Protein AF-A0A2D1V265-F1 (afdb_monomer_lite)

Organism: Pinus sylvestris (NCBI:txid3349)

Foldseek 3Di:
DDPDVVVVVVVQVVDCPPNRDGDDDDDDDLVNLVCLQVVVVVCVVVVHDDDPVSVVSPVPPDDDDDPPDDD

InterPro domains:
  IPR001650 Helicase, C-terminal domain-like [PS51194] (1-58)
  IPR027417 P-loop containing nucleoside triphosphate hydrolase [G3DSA:3.40.50.300] (1-60)
  IPR027417 P-loop containing nucleoside triphosphate hydrolase [SSF52540] (2-56)

Sequence (71 aa):
FPGSLEDYVHRIGRTGRAGAKGTAYSFFTAANGRFARELVGILQEAGQLVNPELAAMTHGGGGGSGGFGGG

Secondary structure (DSSP, 8-state):
--SSHHHHHHHHTTSS-TT----------GGGGGGHHHHHHHHHHTTPPPPHHHHHHTT-SS---------

Structure (mmCIF, N/CA/C/O backbone):
data_AF-A0A2D1V265-F1
#
_entry.id   AF-A0A2D1V265-F1
#
loop_
_atom_site.group_PDB
_atom_site.id
_atom_site.type_symbol
_atom_site.label_atom_id
_atom_site.label_alt_id
_atom_site.label_comp_id
_atom_site.label_asym_id
_atom_site.label_entity_id
_atom_site.label_seq_id
_atom_site.pdbx_PDB_ins_code
_atom_site.Cartn_x
_atom_site.Cartn_y
_atom_site.Cartn_z
_atom_site.occupancy
_atom_site.B_iso_or_equiv
_atom_site.auth_seq_id
_atom_site.auth_comp_id
_atom_site.auth_asym_id
_atom_site.auth_atom_id
_atom_site.pdbx_PDB_model_num
ATOM 1 N N . PHE A 1 1 ? 2.661 1.382 -9.281 1.00 81.88 1 PHE A N 1
ATOM 2 C CA . PHE A 1 1 ? 3.212 1.533 -7.918 1.00 81.88 1 PHE A CA 1
ATOM 3 C C . PHE A 1 1 ? 3.876 2.909 -7.777 1.00 81.88 1 PHE A C 1
ATOM 5 O O . PHE A 1 1 ? 4.411 3.364 -8.785 1.00 81.88 1 PHE A O 1
ATOM 12 N N . PRO A 1 2 ? 3.791 3.609 -6.627 1.00 89.88 2 PRO A N 1
ATOM 13 C CA . PRO A 1 2 ? 4.463 4.903 -6.423 1.00 89.88 2 PRO A CA 1
ATOM 14 C C . PRO A 1 2 ? 5.997 4.797 -6.454 1.00 89.88 2 PRO A C 1
ATOM 16 O O . PRO A 1 2 ? 6.552 3.699 -6.467 1.00 89.88 2 PRO A O 1
ATOM 19 N N . GLY A 1 3 ? 6.674 5.949 -6.505 1.00 91.44 3 GLY A N 1
ATOM 20 C CA . GLY A 1 3 ? 8.139 6.029 -6.559 1.00 91.44 3 GLY A CA 1
ATOM 21 C C . GLY A 1 3 ? 8.839 5.720 -5.232 1.00 91.44 3 GLY A C 1
ATOM 22 O O . GLY A 1 3 ? 10.028 5.412 -5.246 1.00 91.44 3 GLY A O 1
ATOM 23 N N . SER A 1 4 ? 8.111 5.766 -4.114 1.00 94.38 4 SER A N 1
ATOM 24 C CA . SER A 1 4 ? 8.580 5.435 -2.767 1.00 94.38 4 SER A CA 1
ATOM 25 C C . SER A 1 4 ? 7.519 4.635 -2.001 1.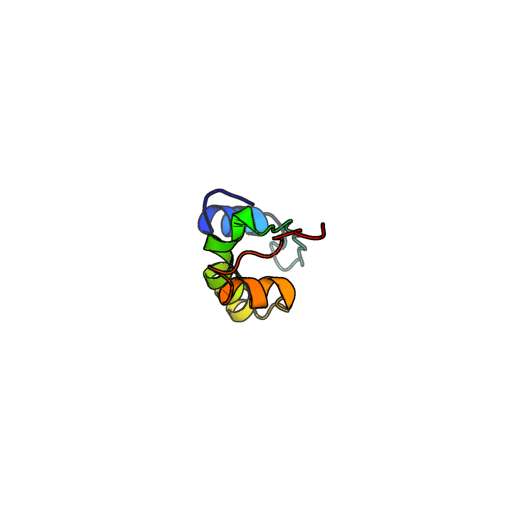00 94.38 4 SER A C 1
ATOM 27 O O . SER A 1 4 ? 6.331 4.659 -2.345 1.00 94.38 4 SER A O 1
ATOM 29 N N . LEU A 1 5 ? 7.940 3.922 -0.953 1.00 94.25 5 LEU A N 1
ATOM 30 C CA . LEU A 1 5 ? 7.019 3.214 -0.061 1.00 94.25 5 LEU A CA 1
ATOM 31 C C . LEU A 1 5 ? 6.292 4.142 0.915 1.00 94.25 5 LEU A C 1
ATOM 33 O O . LEU A 1 5 ? 5.138 3.890 1.249 1.00 94.25 5 LEU A O 1
ATOM 37 N N . GLU A 1 6 ? 6.900 5.261 1.288 1.00 95.69 6 GLU A N 1
ATOM 38 C CA . GLU A 1 6 ? 6.231 6.298 2.073 1.00 95.69 6 GLU A CA 1
ATOM 39 C C . GLU A 1 6 ? 5.002 6.858 1.332 1.00 95.69 6 GLU A C 1
ATOM 41 O O . GLU A 1 6 ? 3.900 6.916 1.883 1.00 95.69 6 GLU A O 1
ATOM 46 N N . ASP A 1 7 ? 5.141 7.152 0.033 1.00 96.69 7 ASP A N 1
ATOM 47 C CA . ASP A 1 7 ? 4.016 7.566 -0.812 1.00 96.69 7 ASP A CA 1
ATOM 48 C C . ASP A 1 7 ? 2.939 6.482 -0.906 1.00 96.69 7 ASP A C 1
ATOM 50 O O . ASP A 1 7 ? 1.747 6.788 -0.998 1.00 96.69 7 ASP A O 1
ATOM 54 N N . TYR A 1 8 ? 3.336 5.206 -0.903 1.00 96.56 8 TYR A N 1
ATOM 55 C CA . TYR A 1 8 ? 2.393 4.091 -0.874 1.00 96.56 8 TYR A CA 1
ATOM 56 C C . TYR A 1 8 ? 1.560 4.104 0.410 1.00 96.56 8 TYR A C 1
ATOM 58 O O . TYR A 1 8 ? 0.328 4.095 0.325 1.00 96.56 8 TYR A O 1
ATOM 66 N N . VAL A 1 9 ? 2.207 4.214 1.573 1.00 95.81 9 VAL A N 1
ATOM 67 C CA . VAL A 1 9 ? 1.535 4.295 2.880 1.00 95.81 9 VAL A CA 1
ATOM 68 C C . VAL A 1 9 ? 0.583 5.496 2.929 1.00 95.81 9 VAL A C 1
ATOM 70 O O . VAL A 1 9 ? -0.592 5.349 3.281 1.00 95.81 9 VAL A O 1
ATOM 73 N N . HIS A 1 10 ? 1.029 6.670 2.475 1.00 95.81 10 HIS A N 1
ATOM 74 C CA . HIS A 1 10 ? 0.192 7.871 2.406 1.00 95.81 10 HIS A CA 1
ATOM 75 C C . HIS A 1 10 ? -1.029 7.725 1.486 1.00 95.81 10 HIS A C 1
ATOM 77 O O . HIS A 1 10 ? -2.082 8.317 1.763 1.00 95.81 10 HIS A O 1
ATOM 83 N N . ARG A 1 11 ? -0.911 6.955 0.394 1.00 96.44 11 ARG A N 1
ATOM 84 C CA . ARG A 1 11 ? -2.020 6.679 -0.533 1.00 96.44 11 ARG A CA 1
ATOM 85 C C . ARG A 1 11 ? -3.043 5.733 0.080 1.00 96.44 11 ARG A C 1
ATOM 87 O O . ARG A 1 11 ? -4.232 6.046 0.047 1.00 96.44 11 ARG A O 1
ATOM 94 N N . ILE A 1 12 ? -2.611 4.616 0.666 1.00 96.06 12 ILE A N 1
ATOM 95 C CA . ILE A 1 12 ? -3.549 3.659 1.275 1.00 96.06 12 ILE A CA 1
ATOM 96 C C . ILE A 1 12 ? -4.209 4.228 2.542 1.00 96.06 12 ILE A C 1
ATOM 98 O O . ILE A 1 12 ? -5.380 3.953 2.789 1.00 96.06 12 ILE A O 1
ATOM 102 N N . GLY A 1 13 ? -3.541 5.138 3.263 1.00 95.06 13 GLY A N 1
ATOM 103 C CA . GLY A 1 13 ? -4.099 5.871 4.413 1.00 95.06 13 GLY A CA 1
ATOM 104 C C . GLY A 1 13 ? -5.220 6.879 4.083 1.00 95.06 13 GLY A C 1
ATOM 105 O O . GLY A 1 13 ? -5.666 7.651 4.945 1.00 95.06 13 GLY A O 1
ATOM 106 N N . ARG A 1 14 ? -5.683 6.929 2.826 1.00 96.12 14 ARG A N 1
ATOM 107 C CA . ARG A 1 14 ? -6.853 7.722 2.406 1.00 96.12 14 ARG A CA 1
ATOM 108 C C . ARG A 1 14 ? -8.182 7.000 2.637 1.00 96.12 14 ARG A C 1
ATOM 110 O O . ARG A 1 14 ? -9.209 7.671 2.658 1.00 96.12 14 ARG A O 1
ATOM 117 N N . THR A 1 15 ? -8.168 5.686 2.859 1.00 95.94 15 THR A N 1
ATOM 118 C CA . THR A 1 15 ? -9.352 4.891 3.231 1.00 95.94 15 THR A CA 1
ATOM 119 C C . THR A 1 15 ? -9.273 4.423 4.693 1.00 95.94 15 THR A C 1
ATOM 121 O O . THR A 1 15 ? -8.236 4.580 5.330 1.00 95.94 15 THR A O 1
ATOM 124 N N . GLY A 1 16 ? -10.367 3.888 5.249 1.00 92.12 16 GLY A N 1
ATOM 125 C CA . GLY A 1 16 ? -10.380 3.257 6.579 1.00 92.12 16 GLY A CA 1
ATOM 126 C C . GLY A 1 16 ? -10.134 4.197 7.771 1.00 92.12 16 GLY A C 1
ATOM 127 O O . GLY A 1 16 ? -9.257 3.944 8.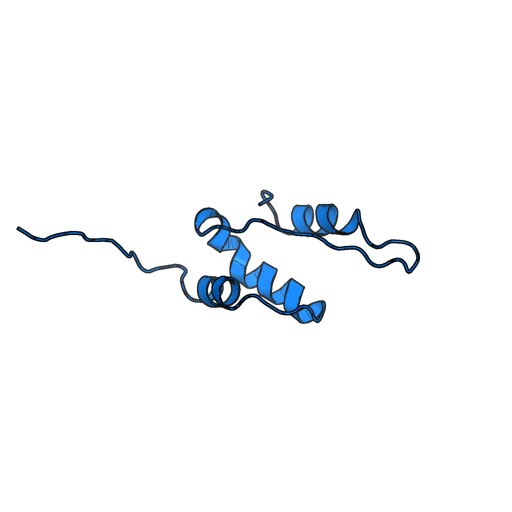592 1.00 92.12 16 GLY A O 1
ATOM 128 N N . ARG A 1 17 ? -10.875 5.310 7.861 1.00 93.19 17 ARG A N 1
ATOM 129 C CA . ARG A 1 17 ? -10.742 6.313 8.940 1.00 93.19 17 ARG A CA 1
ATOM 130 C C . ARG A 1 17 ? -11.865 6.208 9.970 1.00 93.19 17 ARG A C 1
ATOM 132 O O . ARG A 1 17 ? -12.926 5.673 9.675 1.00 93.19 17 ARG A O 1
ATOM 139 N N . ALA A 1 18 ? -11.637 6.771 11.160 1.00 92.88 18 ALA A N 1
ATOM 140 C CA . ALA A 1 18 ? -12.645 6.903 12.221 1.00 92.88 18 ALA A CA 1
ATOM 141 C C . ALA A 1 18 ? -13.352 5.576 12.580 1.00 92.88 18 ALA A C 1
ATOM 143 O O . ALA A 1 18 ? -14.567 5.529 12.740 1.00 92.88 18 ALA A O 1
ATOM 144 N N . GLY A 1 19 ? -12.587 4.481 12.665 1.00 90.38 19 GLY A N 1
ATOM 145 C CA . GLY A 1 19 ? -13.107 3.146 12.991 1.00 90.38 19 GLY A CA 1
ATOM 146 C C . GLY A 1 19 ? -13.789 2.412 11.830 1.00 90.38 19 GLY A C 1
ATOM 147 O O . GLY A 1 19 ? -14.134 1.240 11.976 1.00 90.38 19 GLY A O 1
ATOM 148 N N . ALA A 1 20 ? -13.951 3.048 10.666 1.00 94.25 20 ALA A N 1
ATOM 149 C CA . ALA A 1 20 ? -14.438 2.380 9.466 1.00 94.25 20 ALA A CA 1
ATOM 150 C C . ALA A 1 20 ? -13.335 1.531 8.819 1.00 94.25 20 ALA A C 1
ATOM 152 O O . ALA A 1 20 ? -12.161 1.902 8.811 1.00 94.25 20 ALA A O 1
ATOM 153 N N . LYS A 1 21 ? -13.722 0.402 8.218 1.00 94.38 21 LYS A N 1
ATOM 154 C CA . LYS A 1 21 ? -12.811 -0.424 7.416 1.00 94.38 21 LYS A CA 1
ATOM 155 C C . LYS A 1 21 ? -12.622 0.194 6.031 1.00 94.38 21 LYS A C 1
ATOM 157 O O . LYS A 1 21 ? -13.566 0.708 5.439 1.00 94.38 21 LYS A O 1
ATOM 162 N N . GLY A 1 22 ? -11.401 0.116 5.513 1.00 95.12 22 GLY A N 1
ATOM 163 C CA . GLY A 1 22 ? -11.043 0.519 4.156 1.00 95.12 22 GLY A CA 1
ATOM 164 C C . GLY A 1 22 ? -10.369 -0.630 3.419 1.00 95.12 22 GLY A C 1
ATOM 165 O O . GLY A 1 22 ? -9.765 -1.492 4.048 1.00 95.12 22 GLY A O 1
ATOM 166 N N . THR A 1 23 ? -10.482 -0.658 2.093 1.00 95.31 23 THR A N 1
ATOM 167 C CA . THR A 1 23 ? -9.781 -1.635 1.244 1.00 95.31 23 THR A CA 1
ATOM 168 C C . THR A 1 23 ? -8.942 -0.889 0.217 1.00 95.31 23 THR A C 1
ATOM 170 O O . THR A 1 23 ? -9.417 0.076 -0.381 1.00 95.31 23 THR A O 1
ATOM 173 N N . ALA A 1 24 ? -7.703 -1.332 0.011 1.00 95.62 24 ALA A N 1
ATOM 174 C CA . ALA A 1 24 ? -6.800 -0.791 -0.994 1.00 95.62 24 ALA A CA 1
ATOM 175 C C . ALA A 1 24 ? -6.234 -1.932 -1.844 1.00 9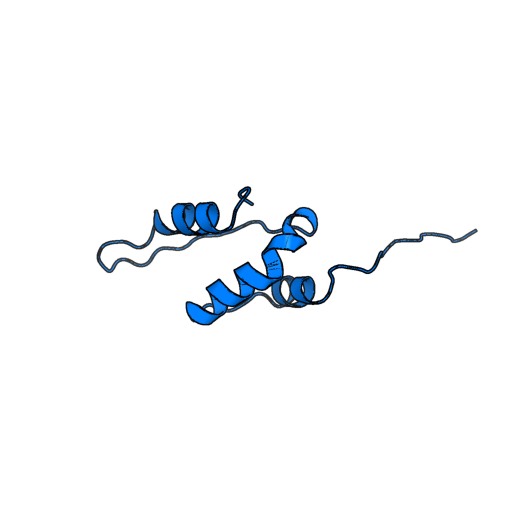5.62 24 ALA A C 1
ATOM 177 O O . ALA A 1 24 ? -5.655 -2.878 -1.315 1.00 95.62 24 ALA A O 1
ATOM 178 N N . TYR A 1 25 ? -6.386 -1.823 -3.162 1.00 95.19 25 TYR A N 1
ATOM 179 C CA . TYR A 1 25 ? -5.810 -2.758 -4.123 1.00 95.19 25 TYR A CA 1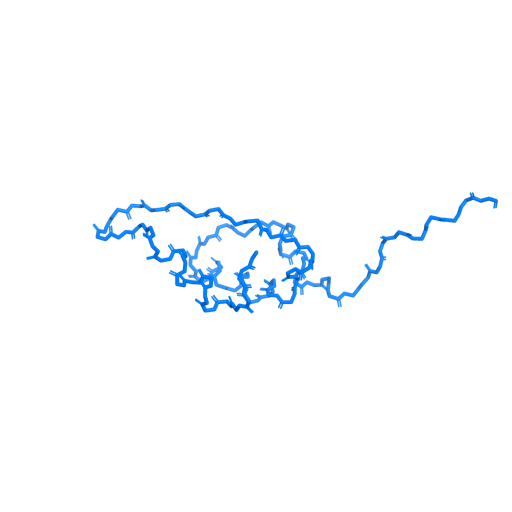
ATOM 180 C C . TYR A 1 25 ? -4.628 -2.104 -4.825 1.00 95.19 25 TYR A C 1
ATOM 182 O O . TYR A 1 25 ? -4.701 -0.946 -5.237 1.00 95.19 25 TYR A O 1
ATOM 190 N N . SER A 1 26 ? -3.548 -2.864 -4.979 1.00 94.31 26 SER A N 1
ATOM 191 C CA . SER A 1 26 ? -2.316 -2.384 -5.594 1.00 94.31 26 SER A CA 1
ATOM 192 C C . SER A 1 26 ? -1.889 -3.314 -6.708 1.00 94.31 26 SER A C 1
ATOM 194 O O . SER A 1 26 ? -1.662 -4.498 -6.477 1.00 94.31 26 SER A O 1
ATOM 196 N N . PHE A 1 27 ? -1.718 -2.765 -7.907 1.00 94.75 27 PHE A N 1
ATOM 197 C CA . PHE A 1 27 ? -1.028 -3.477 -8.972 1.00 94.75 27 PHE A CA 1
ATOM 198 C C . PHE A 1 27 ? 0.477 -3.384 -8.745 1.00 94.75 27 PHE A C 1
ATOM 200 O O . PHE A 1 27 ? 1.060 -2.290 -8.720 1.00 94.75 27 PHE A O 1
ATOM 207 N N . PHE A 1 28 ? 1.079 -4.552 -8.560 1.00 94.62 28 PHE A N 1
ATOM 208 C CA . PHE A 1 28 ? 2.500 -4.735 -8.336 1.00 94.62 28 PHE A CA 1
ATOM 209 C C . PHE A 1 28 ? 3.058 -5.609 -9.455 1.00 94.62 28 PHE A C 1
ATOM 211 O O . PHE A 1 28 ? 2.469 -6.626 -9.806 1.00 94.62 28 PHE A O 1
ATOM 218 N N . THR A 1 29 ? 4.172 -5.188 -10.044 1.00 93.81 29 THR A N 1
ATOM 219 C CA . THR A 1 29 ? 4.808 -5.879 -11.175 1.00 93.81 29 THR A CA 1
ATOM 220 C C . THR A 1 29 ? 6.280 -6.133 -10.872 1.00 93.81 29 THR A C 1
ATOM 222 O O . THR A 1 29 ? 6.842 -5.511 -9.970 1.00 93.81 29 THR A O 1
ATOM 225 N N . ALA A 1 30 ? 6.944 -6.974 -11.670 1.00 91.62 30 ALA A N 1
ATOM 226 C CA . ALA A 1 30 ? 8.383 -7.221 -11.544 1.00 91.62 30 ALA A CA 1
ATOM 227 C C . ALA A 1 30 ? 9.228 -5.928 -11.610 1.00 91.62 30 ALA A C 1
ATOM 229 O O . ALA A 1 30 ? 10.229 -5.806 -10.908 1.00 91.62 30 ALA A O 1
ATOM 230 N N . ALA A 1 31 ? 8.783 -4.907 -12.356 1.00 92.69 31 ALA A N 1
ATOM 231 C CA . ALA A 1 31 ? 9.437 -3.593 -12.405 1.00 92.69 31 ALA A CA 1
ATOM 232 C C . ALA A 1 31 ? 9.442 -2.857 -11.047 1.00 92.69 31 ALA A C 1
ATOM 234 O O . ALA A 1 31 ? 10.213 -1.919 -10.830 1.00 92.69 31 ALA A O 1
ATOM 235 N N . ASN A 1 32 ? 8.579 -3.266 -10.114 1.00 93.69 32 ASN A N 1
ATOM 236 C CA . ASN A 1 32 ? 8.496 -2.733 -8.758 1.00 93.69 32 ASN A CA 1
ATOM 237 C C . ASN A 1 32 ? 9.256 -3.596 -7.740 1.00 93.69 32 ASN A C 1
ATOM 239 O O . ASN A 1 32 ? 9.279 -3.234 -6.567 1.00 93.69 32 ASN A O 1
ATOM 243 N N . GLY A 1 33 ? 9.916 -4.679 -8.172 1.00 92.81 33 GLY A N 1
ATOM 244 C CA . GLY A 1 33 ? 10.535 -5.689 -7.306 1.00 92.81 33 GLY A CA 1
ATOM 245 C C . GLY A 1 33 ? 11.514 -5.138 -6.265 1.00 92.81 33 GLY A C 1
ATOM 246 O O . GLY A 1 33 ? 11.588 -5.669 -5.163 1.00 92.81 33 GLY A O 1
ATOM 247 N N . ARG A 1 34 ? 12.172 -4.001 -6.541 1.00 93.44 34 ARG A N 1
ATOM 248 C CA . ARG A 1 34 ? 13.003 -3.281 -5.554 1.00 93.44 34 ARG A CA 1
ATOM 249 C C . ARG A 1 34 ? 12.273 -2.942 -4.247 1.00 93.44 34 ARG A C 1
ATOM 251 O O . ARG A 1 34 ? 12.913 -2.865 -3.209 1.00 93.44 34 ARG A O 1
ATOM 258 N N . PHE A 1 35 ? 10.952 -2.764 -4.294 1.00 95.44 35 PHE A N 1
ATOM 259 C CA . PHE A 1 35 ? 10.111 -2.461 -3.134 1.00 95.44 35 PHE A CA 1
ATOM 260 C C . PHE A 1 35 ? 9.522 -3.713 -2.475 1.00 95.44 35 PHE A C 1
ATOM 262 O O . PHE A 1 35 ? 8.883 -3.594 -1.436 1.00 95.44 35 PHE A O 1
ATOM 269 N N . ALA A 1 36 ? 9.697 -4.906 -3.056 1.00 95.38 36 ALA A N 1
ATOM 270 C CA . ALA A 1 36 ? 9.002 -6.111 -2.607 1.00 95.38 36 ALA A CA 1
ATOM 271 C C . ALA A 1 36 ? 9.354 -6.473 -1.160 1.00 95.38 36 ALA A C 1
ATOM 273 O O . ALA A 1 36 ? 8.456 -6.715 -0.361 1.00 95.38 36 ALA A O 1
ATOM 274 N N . ARG A 1 37 ? 10.647 -6.468 -0.802 1.00 95.94 37 ARG A N 1
ATOM 275 C CA . ARG A 1 37 ? 11.103 -6.839 0.549 1.00 95.94 37 ARG A CA 1
ATOM 276 C C . ARG A 1 37 ? 10.481 -5.952 1.628 1.00 95.94 37 ARG A C 1
ATOM 278 O O . ARG A 1 37 ? 9.962 -6.462 2.613 1.00 95.94 37 ARG A O 1
ATOM 285 N N . GLU A 1 38 ? 10.523 -4.642 1.430 1.00 95.94 38 GLU A N 1
ATOM 286 C CA . GLU A 1 38 ? 10.018 -3.676 2.406 1.00 95.94 38 GLU A CA 1
ATOM 287 C C . GLU A 1 38 ? 8.478 -3.643 2.419 1.00 95.94 38 GLU A C 1
ATOM 289 O O . GLU A 1 38 ? 7.878 -3.643 3.490 1.00 95.94 38 GLU A O 1
ATOM 294 N N . LEU A 1 39 ? 7.820 -3.753 1.256 1.00 96.31 39 LEU A N 1
ATOM 295 C CA . LEU A 1 39 ? 6.360 -3.883 1.180 1.00 96.31 39 LEU A CA 1
ATOM 296 C C . LEU A 1 39 ? 5.853 -5.122 1.932 1.00 96.31 39 LEU A C 1
ATOM 298 O O . LEU A 1 39 ? 4.853 -5.037 2.641 1.00 96.31 39 LEU A O 1
ATOM 302 N N . VAL A 1 40 ? 6.530 -6.265 1.788 1.00 96.50 40 VAL A N 1
ATOM 303 C CA . VAL A 1 40 ? 6.182 -7.494 2.517 1.00 96.50 40 VAL A CA 1
ATOM 304 C C . VAL A 1 40 ? 6.312 -7.291 4.025 1.00 96.50 40 VAL A C 1
ATOM 306 O O . VAL A 1 40 ? 5.401 -7.690 4.747 1.00 96.50 40 VAL A O 1
ATOM 309 N N . GLY A 1 41 ? 7.375 -6.624 4.489 1.00 96.69 41 GLY A N 1
ATOM 310 C CA . GLY A 1 41 ? 7.542 -6.273 5.903 1.00 96.69 41 GLY A CA 1
ATOM 311 C C . GLY A 1 41 ? 6.367 -5.449 6.437 1.00 96.69 41 GLY A C 1
ATOM 312 O O . GLY A 1 41 ? 5.735 -5.845 7.412 1.00 96.69 41 GLY A O 1
ATOM 313 N N . ILE A 1 42 ? 5.984 -4.384 5.725 1.00 95.69 42 ILE A N 1
ATOM 314 C CA . ILE A 1 42 ? 4.841 -3.529 6.097 1.00 95.69 42 ILE A CA 1
ATOM 315 C C . ILE A 1 42 ? 3.540 -4.338 6.185 1.00 95.69 42 ILE A C 1
ATOM 317 O O . ILE A 1 42 ? 2.758 -4.171 7.122 1.00 95.69 42 ILE A O 1
ATOM 321 N N . LEU A 1 43 ? 3.281 -5.215 5.210 1.00 95.94 43 LEU A N 1
ATOM 322 C CA . LEU A 1 43 ? 2.073 -6.041 5.208 1.00 95.94 43 LEU A CA 1
ATOM 323 C C . LEU A 1 43 ? 2.051 -7.021 6.391 1.00 95.94 43 LEU A C 1
ATOM 325 O O . LEU A 1 43 ? 0.998 -7.194 6.999 1.00 95.94 43 LEU A O 1
ATOM 329 N N . GLN A 1 44 ? 3.191 -7.622 6.743 1.00 96.81 44 GLN A N 1
ATOM 330 C CA . GLN A 1 44 ? 3.307 -8.528 7.892 1.00 96.81 44 GLN A CA 1
ATOM 331 C C . GLN A 1 44 ? 3.111 -7.801 9.225 1.00 96.81 44 GLN A C 1
ATOM 333 O O . GLN A 1 44 ? 2.339 -8.271 10.060 1.00 96.81 44 GLN A O 1
AT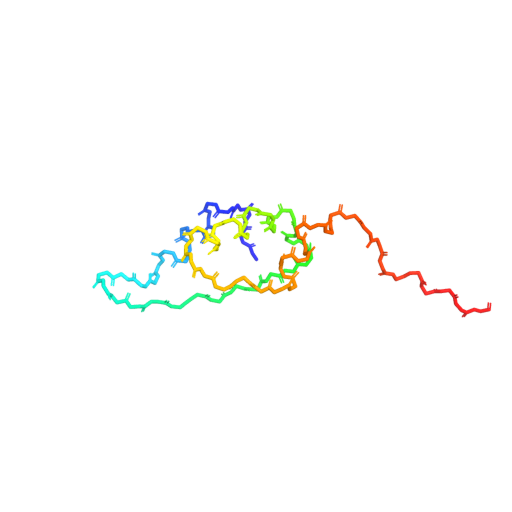OM 338 N N . GLU A 1 45 ? 3.749 -6.643 9.409 1.00 96.50 45 GLU A N 1
ATOM 339 C CA . GLU A 1 45 ? 3.579 -5.803 10.604 1.00 96.50 45 GLU A CA 1
ATOM 340 C C . GLU A 1 45 ? 2.124 -5.349 10.777 1.00 96.50 45 GLU A C 1
ATOM 342 O O . GLU A 1 45 ? 1.600 -5.319 11.890 1.00 96.50 45 GLU A O 1
ATOM 347 N N . ALA A 1 46 ? 1.435 -5.072 9.668 1.00 94.25 46 ALA A N 1
ATOM 348 C CA . ALA A 1 46 ? 0.014 -4.742 9.649 1.00 94.25 46 ALA A CA 1
ATOM 349 C C . ALA A 1 46 ? -0.922 -5.969 9.750 1.00 94.25 46 ALA A C 1
ATOM 351 O O . ALA A 1 46 ? -2.143 -5.822 9.608 1.00 94.25 46 ALA A O 1
ATOM 352 N N . GLY A 1 47 ? -0.385 -7.180 9.942 1.00 94.94 47 GLY A N 1
ATOM 353 C CA . GLY A 1 47 ? -1.156 -8.423 10.056 1.00 94.94 47 GLY A CA 1
ATOM 354 C C . GLY A 1 47 ? -1.929 -8.806 8.788 1.00 94.94 47 GLY A C 1
ATOM 355 O O . GLY A 1 47 ? -2.932 -9.516 8.867 1.00 94.94 47 GLY A O 1
ATOM 356 N N . GLN A 1 48 ? -1.516 -8.303 7.623 1.00 95.56 48 GLN A N 1
ATOM 357 C CA . GLN A 1 48 ? -2.152 -8.597 6.342 1.00 95.56 48 GLN A CA 1
ATOM 358 C C . GLN A 1 48 ? -1.654 -9.922 5.764 1.00 95.56 48 GLN A C 1
ATOM 360 O O . GLN A 1 48 ? -0.506 -10.326 5.949 1.00 95.56 48 GLN A O 1
ATOM 365 N N . LEU A 1 49 ? -2.518 -10.578 4.988 1.00 94.81 49 LEU A N 1
ATOM 366 C CA . LEU A 1 49 ? -2.127 -11.743 4.203 1.00 94.81 49 LEU A CA 1
ATOM 367 C C . LEU A 1 49 ? -1.219 -11.303 3.052 1.00 94.81 49 LEU A C 1
ATOM 369 O O . LEU A 1 49 ? -1.624 -10.537 2.176 1.00 94.81 49 LEU A O 1
ATOM 373 N N . VAL A 1 50 ? 0.014 -11.803 3.048 1.00 95.56 50 VAL A N 1
ATOM 374 C CA . VAL A 1 50 ? 0.979 -11.530 1.981 1.00 95.56 50 VAL A CA 1
ATOM 375 C C . VAL A 1 50 ? 0.714 -12.464 0.805 1.00 95.56 50 VAL A C 1
ATOM 377 O O . VAL A 1 50 ? 0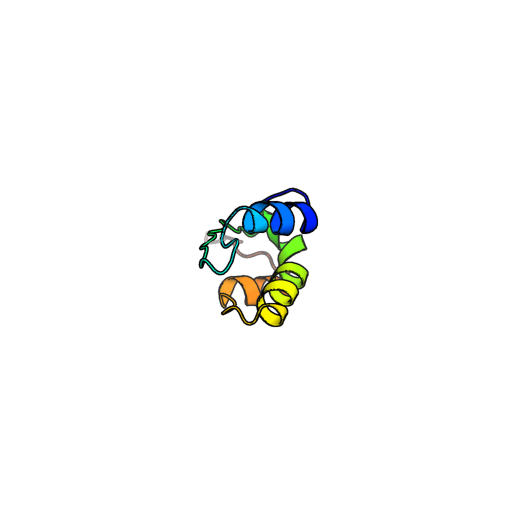.669 -13.682 0.968 1.00 95.56 50 VAL A O 1
ATOM 380 N N . ASN A 1 51 ? 0.568 -11.897 -0.395 1.00 94.81 51 ASN A N 1
ATOM 381 C CA . ASN A 1 51 ? 0.454 -12.691 -1.615 1.00 94.81 51 ASN A CA 1
ATOM 382 C C . ASN A 1 51 ? 1.751 -13.513 -1.832 1.00 94.81 51 ASN A C 1
ATOM 384 O O . ASN A 1 51 ? 2.834 -12.920 -1.833 1.00 94.81 51 ASN A O 1
ATOM 388 N N . PRO A 1 52 ? 1.671 -14.841 -2.051 1.00 94.06 52 PRO A N 1
ATOM 389 C CA . PRO A 1 52 ? 2.846 -15.689 -2.266 1.00 94.06 52 PRO A CA 1
ATOM 390 C C . PRO A 1 52 ? 3.760 -15.235 -3.414 1.00 94.06 52 PRO A C 1
ATOM 392 O O . PRO A 1 52 ? 4.980 -15.311 -3.284 1.00 94.06 52 PRO A O 1
ATOM 395 N N . GLU A 1 53 ? 3.203 -14.714 -4.511 1.00 92.88 53 GLU A N 1
ATOM 396 C CA . GLU A 1 53 ? 3.990 -14.203 -5.642 1.00 92.88 53 GLU A CA 1
ATOM 397 C C . GLU A 1 53 ? 4.787 -12.957 -5.248 1.00 92.88 53 GLU A C 1
ATOM 399 O O . GLU A 1 53 ? 5.958 -12.824 -5.602 1.00 92.88 53 GLU A O 1
ATOM 404 N N . LEU A 1 54 ? 4.188 -12.070 -4.446 1.00 94.19 54 LEU A N 1
ATOM 405 C CA . LEU A 1 54 ? 4.881 -10.901 -3.903 1.00 94.19 54 LEU A CA 1
ATOM 406 C C . LEU A 1 54 ? 6.007 -11.320 -2.945 1.00 94.19 54 LEU A C 1
ATOM 408 O O . LEU A 1 54 ? 7.099 -10.753 -2.996 1.00 94.19 54 LEU A O 1
ATOM 412 N N . ALA A 1 55 ? 5.770 -12.329 -2.101 1.00 93.94 55 ALA A N 1
ATOM 413 C CA . ALA A 1 55 ? 6.793 -12.873 -1.209 1.00 93.94 55 ALA A CA 1
ATOM 414 C C . ALA A 1 55 ? 7.963 -13.494 -1.994 1.00 93.94 55 ALA A C 1
ATOM 416 O O . ALA A 1 55 ? 9.125 -13.242 -1.671 1.00 93.94 55 ALA A O 1
ATOM 417 N N . ALA A 1 56 ? 7.683 -14.230 -3.073 1.00 92.44 56 ALA A N 1
ATOM 418 C CA . ALA A 1 56 ? 8.712 -14.802 -3.941 1.00 92.44 56 ALA A CA 1
ATOM 419 C C . ALA A 1 56 ? 9.597 -13.721 -4.595 1.00 92.44 56 ALA A C 1
ATOM 421 O O . ALA A 1 56 ? 10.817 -13.889 -4.690 1.00 92.44 56 ALA A O 1
ATOM 422 N N . MET A 1 57 ? 9.021 -12.567 -4.955 1.00 91.81 57 MET A N 1
ATOM 423 C CA . MET A 1 57 ? 9.777 -11.427 -5.498 1.00 91.81 57 MET A CA 1
ATOM 424 C C . MET A 1 57 ? 10.796 -10.836 -4.507 1.00 91.81 57 MET A C 1
ATOM 426 O O . MET A 1 57 ? 11.722 -10.153 -4.938 1.00 91.81 57 MET A O 1
ATOM 430 N N . THR A 1 58 ? 10.687 -11.110 -3.199 1.00 90.62 58 THR A N 1
ATOM 431 C CA . THR A 1 58 ? 11.685 -10.659 -2.204 1.00 90.62 58 THR A CA 1
ATOM 432 C C . THR A 1 58 ? 13.008 -11.426 -2.285 1.00 90.62 58 THR A C 1
ATOM 434 O O . THR A 1 58 ? 14.057 -10.893 -1.917 1.00 90.62 58 THR A O 1
ATOM 437 N N . HIS A 1 59 ? 12.959 -12.665 -2.781 1.00 79.00 59 HIS A N 1
ATOM 438 C CA . HIS A 1 59 ? 14.109 -13.554 -2.945 1.00 79.00 59 HIS A CA 1
ATOM 439 C C . HIS A 1 59 ? 14.656 -13.530 -4.380 1.00 79.00 59 HIS A C 1
ATOM 441 O O . HIS A 1 59 ? 15.836 -13.787 -4.597 1.00 79.00 59 HIS A O 1
ATOM 447 N N . GLY A 1 60 ? 13.812 -13.182 -5.355 1.00 63.06 60 GLY A N 1
ATOM 448 C CA . GLY A 1 60 ? 14.125 -13.164 -6.783 1.00 63.06 60 GLY A CA 1
ATOM 449 C C . GLY A 1 60 ? 14.496 -11.783 -7.319 1.00 63.06 60 GLY A C 1
ATOM 450 O O . GLY A 1 60 ? 13.871 -11.295 -8.254 1.00 63.06 60 GLY A O 1
ATOM 451 N N . GLY A 1 61 ? 15.524 -11.154 -6.753 1.00 54.69 61 GLY A N 1
ATOM 452 C CA . GLY A 1 61 ? 16.196 -9.994 -7.348 1.00 54.69 61 GLY A CA 1
ATOM 453 C C . GLY A 1 61 ? 17.376 -10.410 -8.230 1.00 54.69 61 GLY A C 1
ATOM 454 O O . GLY A 1 61 ? 18.469 -9.887 -8.059 1.00 54.69 61 GLY A O 1
ATOM 455 N N . GLY A 1 62 ? 17.193 -11.402 -9.105 1.00 54.09 62 GLY A N 1
ATOM 456 C CA . GLY A 1 62 ? 18.251 -11.903 -9.985 1.00 54.09 62 GLY A CA 1
ATOM 457 C C . GLY A 1 62 ? 17.934 -13.290 -10.531 1.00 54.09 62 GLY A C 1
ATOM 458 O O . GLY A 1 62 ? 18.106 -14.282 -9.836 1.00 54.09 62 GLY A O 1
ATOM 459 N N . GLY A 1 63 ? 17.467 -13.369 -11.774 1.00 48.34 63 GLY A N 1
ATOM 460 C CA . GLY A 1 63 ? 17.232 -14.652 -12.433 1.00 48.34 63 GLY A CA 1
ATOM 461 C C . GLY A 1 63 ? 16.363 -14.495 -13.665 1.00 48.34 63 GLY A C 1
ATOM 462 O O . GLY A 1 63 ? 15.141 -14.566 -13.581 1.00 48.34 63 GLY A O 1
ATOM 463 N N . GLY A 1 64 ? 17.005 -14.238 -14.805 1.00 55.50 64 GLY A N 1
ATOM 464 C CA . GLY A 1 64 ? 16.345 -14.198 -16.102 1.00 55.50 64 GLY A CA 1
ATOM 465 C C . GLY A 1 64 ? 15.549 -15.476 -16.361 1.00 55.50 64 GLY A C 1
ATOM 466 O O . GLY A 1 64 ? 16.008 -16.582 -16.094 1.00 55.50 64 GLY A O 1
ATOM 467 N N . SER A 1 65 ? 14.348 -15.310 -16.895 1.00 54.59 65 SER A N 1
ATOM 468 C CA . SER A 1 65 ? 13.551 -16.394 -17.456 1.00 54.59 65 SER A CA 1
ATOM 469 C C . SER A 1 65 ? 13.112 -15.957 -18.845 1.00 54.59 65 SER A C 1
ATOM 471 O O . SER A 1 65 ? 12.351 -15.002 -18.976 1.00 54.59 65 SER A O 1
ATOM 473 N N . GLY A 1 66 ? 13.642 -16.628 -19.871 1.00 49.31 66 GLY A N 1
ATOM 474 C CA . GLY A 1 66 ? 13.184 -16.468 -21.252 1.00 49.31 66 GLY A CA 1
ATOM 475 C C . GLY A 1 66 ? 14.260 -16.525 -22.338 1.00 49.31 66 GLY A C 1
ATOM 476 O O . GLY A 1 66 ? 14.158 -15.790 -23.313 1.00 49.31 66 GLY A O 1
ATOM 477 N N . GLY A 1 67 ? 15.287 -17.371 -22.204 1.00 49.81 67 GLY A N 1
ATOM 478 C CA . GLY A 1 67 ? 16.079 -17.798 -23.359 1.00 49.81 67 GLY A CA 1
ATOM 479 C C . GLY A 1 67 ? 15.271 -18.797 -24.187 1.00 49.81 67 GLY A C 1
ATOM 480 O O . GLY A 1 67 ? 15.319 -19.994 -23.924 1.00 49.81 67 GLY A O 1
ATOM 481 N N . PHE A 1 68 ? 14.502 -18.305 -25.157 1.00 48.38 68 PHE A N 1
ATOM 482 C CA . PHE A 1 68 ? 13.882 -19.131 -26.191 1.00 48.38 68 PHE A CA 1
ATOM 483 C C . PHE A 1 68 ? 14.933 -19.414 -27.271 1.00 48.38 68 PHE A C 1
ATOM 485 O O . PHE A 1 68 ? 15.208 -18.563 -28.112 1.00 48.38 68 PHE A O 1
ATOM 492 N N . GLY A 1 69 ? 15.548 -20.595 -27.218 1.00 46.78 69 GLY A N 1
ATOM 493 C CA . GLY A 1 69 ? 16.467 -21.099 -28.237 1.00 46.78 69 GLY A CA 1
ATOM 494 C C . GLY A 1 69 ? 16.077 -22.520 -28.619 1.00 46.78 69 GLY A C 1
ATOM 495 O O . GLY A 1 69 ? 16.497 -23.468 -27.965 1.00 46.78 69 GLY A O 1
ATOM 496 N N . GLY A 1 70 ? 15.236 -22.648 -29.643 1.00 56.28 70 GLY A N 1
ATOM 497 C CA . GLY A 1 70 ? 14.888 -23.916 -30.274 1.00 56.28 70 GLY A CA 1
ATOM 498 C C . GLY A 1 70 ? 14.980 -23.756 -31.786 1.00 56.28 70 GLY A C 1
ATOM 499 O O . GLY A 1 70 ? 14.092 -23.155 -32.389 1.00 56.28 70 GLY A O 1
ATOM 500 N N . GLY A 1 71 ? 16.075 -24.254 -32.352 1.00 47.03 71 GLY A N 1
ATOM 501 C CA . GLY A 1 71 ? 16.378 -24.367 -33.775 1.00 47.03 71 GLY A CA 1
ATOM 502 C C . GLY A 1 71 ? 17.412 -25.463 -33.958 1.00 47.03 71 GLY A C 1
ATOM 503 O O . GLY A 1 71 ? 18.334 -25.509 -33.112 1.00 47.03 71 GLY A O 1
#

pLDDT: mean 86.99, std 16.0, range [46.78, 96.81]

Radius of gyration: 15.53 Å; chains: 1; bounding box: 33×32×47 Å